Protein AF-A0A842VV27-F1 (afdb_monomer)

Solvent-accessible surface area (backbone atoms only — not comparable to full-atom values): 2785 Å² total; per-residue (Å²): 89,83,42,79,76,44,80,46,72,42,67,38,91,86,78,71,40,83,25,57,24,35,34,34,33,31,70,73,77,75,43,64,32,37,43,37,46,36,98,88,82,47,70,51,75,49,114

pLDDT: mean 84.12, std 4.6, range [74.38, 90.75]

Radius of gyration: 11.37 Å; Cα contacts (8 Å, |Δi|>4): 97; chains: 1; bounding box: 31×15×22 Å

Structure (mmCIF, N/CA/C/O backbone):
data_AF-A0A842VV27-F1
#
_entry.id   AF-A0A842VV27-F1
#
loop_
_atom_site.group_PDB
_atom_site.id
_atom_site.type_symbol
_atom_site.label_atom_id
_atom_site.label_alt_id
_atom_site.label_comp_id
_atom_site.label_asym_id
_atom_site.label_entity_id
_atom_si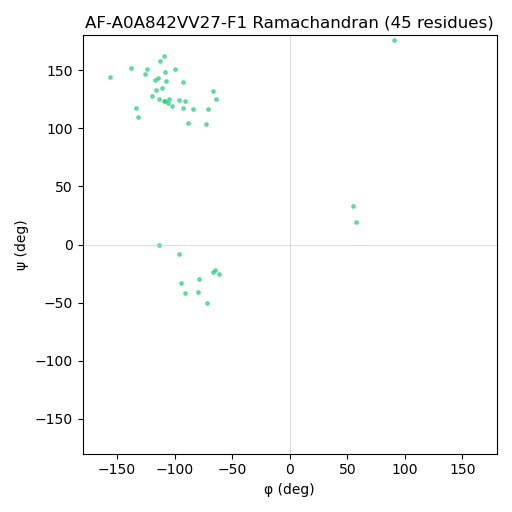te.label_seq_id
_atom_site.pdbx_PDB_ins_code
_atom_site.Cartn_x
_atom_site.Cartn_y
_atom_site.Cartn_z
_atom_site.occupancy
_atom_site.B_iso_or_equiv
_atom_site.auth_seq_id
_atom_site.auth_comp_id
_atom_site.auth_asym_id
_atom_site.auth_atom_id
_atom_site.pdbx_PDB_model_num
ATOM 1 N N . MET A 1 1 ? 18.228 -3.451 -6.625 1.00 80.06 1 MET A N 1
ATOM 2 C CA . MET A 1 1 ? 18.541 -3.089 -5.217 1.00 80.06 1 MET A CA 1
ATOM 3 C C . MET A 1 1 ? 17.361 -2.278 -4.704 1.00 80.06 1 MET A C 1
ATOM 5 O O . MET A 1 1 ? 17.029 -1.291 -5.347 1.00 80.06 1 MET A O 1
ATOM 9 N N . GLU A 1 2 ? 16.688 -2.725 -3.643 1.00 83.62 2 GLU A N 1
ATOM 10 C CA . GLU A 1 2 ? 15.453 -2.097 -3.147 1.00 83.62 2 GLU A CA 1
ATOM 11 C C . GLU A 1 2 ? 15.784 -1.057 -2.067 1.00 83.62 2 GLU A C 1
ATOM 13 O O . GLU A 1 2 ? 16.327 -1.397 -1.014 1.00 83.62 2 GLU A O 1
ATOM 18 N N . GLU A 1 3 ? 15.460 0.212 -2.312 1.00 88.75 3 GLU A N 1
ATOM 19 C CA . GLU A 1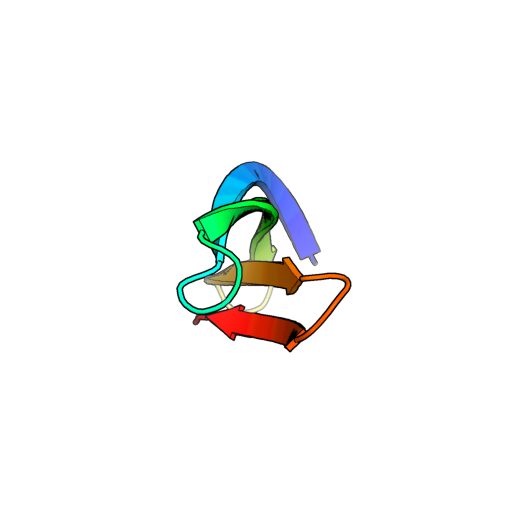 3 ? 15.665 1.301 -1.354 1.00 88.75 3 GLU A CA 1
ATOM 20 C C . GLU A 1 3 ? 14.335 1.866 -0.868 1.00 88.75 3 GLU A C 1
ATOM 22 O O . GLU A 1 3 ? 13.485 2.298 -1.646 1.00 88.75 3 GLU A O 1
ATOM 27 N N . LEU A 1 4 ? 14.153 1.892 0.454 1.00 87.69 4 LEU A N 1
ATOM 28 C CA . LEU A 1 4 ? 13.001 2.544 1.060 1.00 87.69 4 LEU A CA 1
ATOM 29 C C . LEU A 1 4 ? 13.174 4.064 0.953 1.00 87.69 4 LEU A C 1
ATOM 31 O O . LEU A 1 4 ? 13.902 4.664 1.740 1.00 87.69 4 LEU A O 1
ATOM 35 N N . ILE A 1 5 ? 12.456 4.682 0.018 1.00 89.44 5 ILE A N 1
ATOM 36 C CA . ILE A 1 5 ? 12.486 6.132 -0.195 1.00 89.44 5 ILE A CA 1
ATOM 37 C C . ILE A 1 5 ? 11.773 6.854 0.944 1.00 89.44 5 ILE A C 1
ATOM 39 O O . ILE A 1 5 ? 12.281 7.814 1.521 1.00 89.44 5 ILE A O 1
ATOM 43 N N . ARG A 1 6 ? 10.554 6.409 1.260 1.00 87.00 6 ARG A N 1
ATOM 44 C CA . ARG A 1 6 ? 9.686 7.092 2.218 1.00 87.00 6 ARG A CA 1
ATOM 45 C C . ARG A 1 6 ? 8.670 6.134 2.817 1.00 87.00 6 ARG A C 1
ATOM 47 O O . ARG A 1 6 ? 8.105 5.291 2.132 1.00 87.00 6 ARG A O 1
ATOM 54 N N . LYS A 1 7 ? 8.365 6.335 4.097 1.00 88.94 7 LYS A N 1
ATOM 55 C CA . LYS A 1 7 ? 7.158 5.784 4.720 1.00 88.94 7 LYS A CA 1
ATOM 56 C C . LYS A 1 7 ? 6.042 6.815 4.590 1.00 88.94 7 LYS A C 1
ATOM 58 O O . LYS A 1 7 ? 6.203 7.972 4.980 1.00 88.94 7 LYS A O 1
ATOM 63 N N . THR A 1 8 ? 4.940 6.418 3.987 1.00 85.25 8 THR A N 1
ATOM 64 C CA . THR A 1 8 ? 3.695 7.180 3.943 1.00 85.25 8 THR A CA 1
ATOM 65 C C . THR A 1 8 ? 2.672 6.48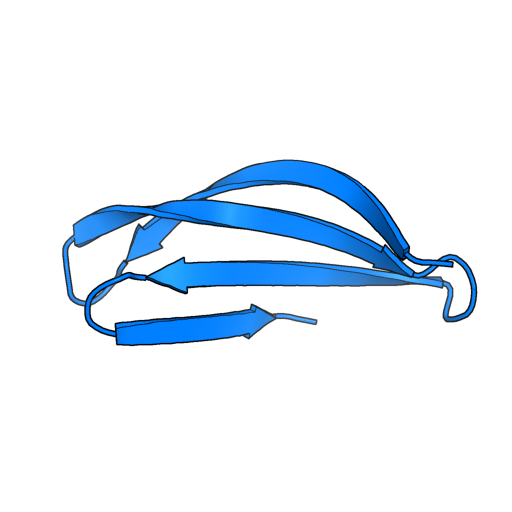4 4.826 1.00 85.25 8 THR A C 1
ATOM 67 O O . THR A 1 8 ? 2.831 5.330 5.207 1.00 85.25 8 THR A O 1
ATOM 70 N N . THR A 1 9 ? 1.619 7.185 5.201 1.00 86.62 9 THR A N 1
ATOM 71 C CA . THR A 1 9 ? 0.413 6.542 5.709 1.00 86.62 9 THR A CA 1
ATOM 72 C C . THR A 1 9 ? -0.665 6.739 4.662 1.00 86.62 9 THR A C 1
ATOM 74 O O . THR A 1 9 ? -0.774 7.810 4.064 1.00 86.62 9 THR A O 1
ATOM 77 N N . SER A 1 10 ? -1.400 5.677 4.365 1.00 82.25 10 SER A N 1
ATOM 78 C CA . SER A 1 10 ? -2.548 5.716 3.464 1.00 82.25 10 SER A CA 1
ATOM 79 C C . SER A 1 10 ? -3.805 5.447 4.273 1.00 82.25 10 SER A C 1
ATOM 81 O O . SER A 1 10 ? -3.723 4.899 5.363 1.00 82.25 10 SER A O 1
ATOM 83 N N . ILE A 1 11 ? -4.966 5.857 3.785 1.00 83.62 11 ILE A N 1
ATOM 84 C CA . ILE A 1 11 ? -6.229 5.545 4.455 1.00 83.62 11 ILE A CA 1
ATOM 85 C C . ILE A 1 11 ? -6.800 4.299 3.786 1.00 83.62 11 ILE A C 1
ATOM 87 O O . ILE A 1 11 ? -6.958 4.284 2.565 1.00 83.62 11 ILE A O 1
ATOM 91 N N . CYS A 1 12 ? -7.073 3.250 4.568 1.00 82.94 12 CYS A N 1
ATOM 92 C CA . CYS A 1 12 ? -7.743 2.059 4.046 1.00 82.94 12 CYS A CA 1
ATOM 93 C C . CYS A 1 12 ? -9.156 2.461 3.587 1.00 82.94 12 CYS A C 1
ATOM 95 O O . CYS A 1 12 ? -9.895 3.010 4.400 1.00 82.94 12 CYS A O 1
ATOM 97 N N . PRO A 1 13 ? -9.565 2.201 2.334 1.00 78.00 13 PRO A N 1
ATOM 98 C CA . PRO A 1 13 ? -10.898 2.576 1.856 1.00 78.00 13 PRO A CA 1
ATOM 99 C C . PRO A 1 13 ? -12.019 1.791 2.554 1.00 78.00 13 PRO A C 1
ATOM 101 O O . PRO A 1 13 ? -13.135 2.288 2.646 1.00 78.00 13 PRO A O 1
ATOM 104 N N . GLU A 1 14 ? -11.715 0.604 3.090 1.00 81.69 14 GLU A N 1
ATOM 105 C CA . GLU A 1 14 ? -12.675 -0.220 3.837 1.00 81.69 14 GLU A CA 1
ATOM 106 C C . GLU A 1 14 ? -12.666 0.072 5.347 1.00 81.69 14 GLU A C 1
ATOM 108 O O . GLU A 1 14 ? -13.722 0.181 5.962 1.00 81.69 14 GLU A O 1
ATOM 113 N N . CYS A 1 15 ? -11.487 0.250 5.960 1.00 82.38 15 CYS A N 1
ATOM 114 C CA . CYS A 1 15 ? -11.399 0.585 7.390 1.00 82.38 15 CYS A CA 1
ATOM 115 C C . CYS A 1 15 ? -11.672 2.064 7.689 1.00 82.38 15 CYS A C 1
ATOM 117 O O . CYS A 1 15 ? -12.058 2.389 8.805 1.00 82.38 15 CYS A O 1
ATOM 119 N N . LEU A 1 16 ? -11.363 2.957 6.742 1.00 81.75 16 LEU A N 1
ATOM 120 C CA . LEU A 1 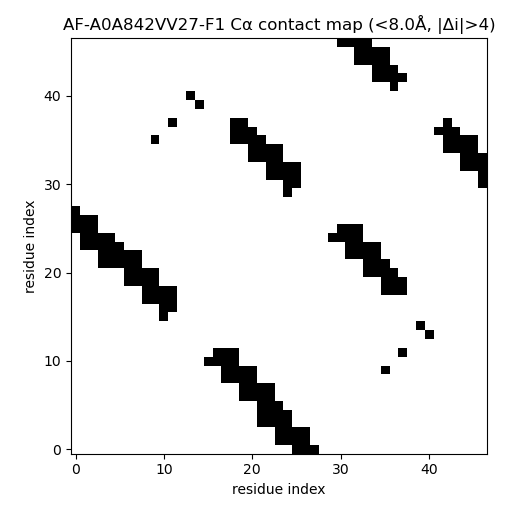16 ? -11.184 4.402 6.956 1.00 81.75 16 LEU A CA 1
ATOM 121 C C . LEU A 1 16 ? -10.095 4.746 7.995 1.00 81.75 16 LEU A C 1
ATOM 123 O O . LEU A 1 16 ? -10.036 5.861 8.507 1.00 81.75 16 LEU A O 1
ATOM 127 N N . GLU A 1 17 ? -9.198 3.801 8.279 1.00 82.50 17 GLU A N 1
ATOM 128 C CA . GLU A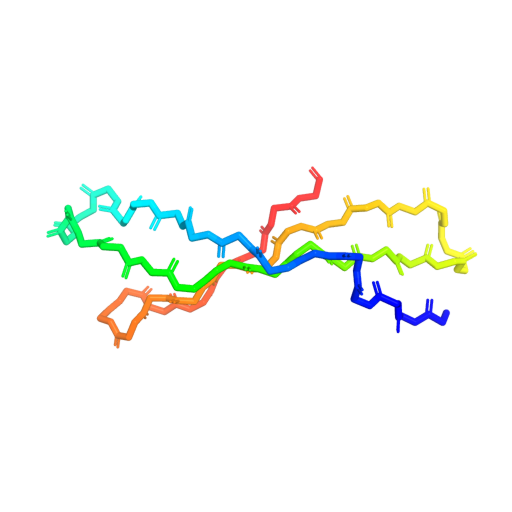 1 17 ? -8.102 3.943 9.242 1.00 82.50 17 GLU A CA 1
ATOM 129 C C . GLU A 1 17 ? -6.776 4.250 8.533 1.00 82.50 17 GLU A C 1
ATOM 131 O O . GLU A 1 17 ? -6.555 3.844 7.386 1.00 82.50 17 GLU A O 1
ATOM 136 N N . GLN A 1 18 ? -5.875 4.957 9.224 1.00 83.19 18 GLN A N 1
ATOM 137 C CA . GLN A 1 18 ? -4.520 5.198 8.734 1.00 83.19 18 GLN A CA 1
ATOM 138 C C . GLN A 1 18 ? -3.703 3.908 8.791 1.00 83.19 18 GLN A C 1
ATOM 140 O O . GLN A 1 18 ? -3.412 3.389 9.865 1.00 83.19 18 GLN A O 1
ATOM 145 N N . ILE A 1 19 ? -3.285 3.433 7.626 1.00 88.06 19 ILE A N 1
ATOM 146 C CA . ILE A 1 19 ? -2.429 2.269 7.456 1.00 88.06 19 ILE A CA 1
ATOM 147 C C . ILE A 1 19 ? -1.021 2.653 7.008 1.00 88.06 19 ILE A C 1
ATOM 149 O O . ILE A 1 19 ? -0.838 3.642 6.288 1.00 88.06 19 ILE A O 1
ATOM 153 N N . PRO A 1 20 ? 0.000 1.878 7.400 1.00 86.56 20 PRO A N 1
ATOM 154 C CA . PRO A 1 20 ? 1.358 2.087 6.933 1.00 86.56 20 PRO A CA 1
ATOM 155 C C . PRO A 1 20 ? 1.474 1.795 5.430 1.00 86.56 20 PRO A C 1
ATOM 157 O O . PRO A 1 20 ? 1.052 0.754 4.930 1.00 86.56 20 PRO A O 1
ATOM 160 N N . ALA A 1 21 ? 2.108 2.718 4.717 1.00 88.69 21 ALA A N 1
ATOM 161 C CA . ALA A 1 21 ? 2.509 2.587 3.327 1.00 88.69 21 ALA A CA 1
ATOM 162 C C . ALA A 1 21 ? 4.013 2.877 3.188 1.00 88.69 21 ALA A C 1
ATOM 164 O O . ALA A 1 21 ? 4.622 3.639 3.942 1.00 88.69 21 ALA A O 1
ATOM 165 N N . ARG A 1 22 ? 4.667 2.202 2.253 1.00 88.75 22 ARG A N 1
ATOM 166 C CA . ARG A 1 22 ? 6.115 2.242 2.055 1.00 88.75 22 ARG A CA 1
ATOM 167 C C . ARG A 1 22 ? 6.388 2.434 0.578 1.00 88.75 22 ARG A C 1
ATOM 169 O O . ARG A 1 22 ? 6.026 1.587 -0.223 1.00 88.75 22 ARG A O 1
ATOM 176 N N . VAL A 1 23 ? 7.016 3.548 0.238 1.00 89.06 23 VAL A N 1
ATOM 177 C CA . VAL A 1 23 ? 7.519 3.825 -1.104 1.00 89.06 23 VAL A CA 1
ATOM 178 C C . VAL A 1 23 ? 8.888 3.170 -1.211 1.00 89.06 23 VAL A C 1
ATOM 180 O O . VAL A 1 23 ? 9.806 3.536 -0.469 1.00 89.06 23 VAL A O 1
ATOM 183 N N . ILE A 1 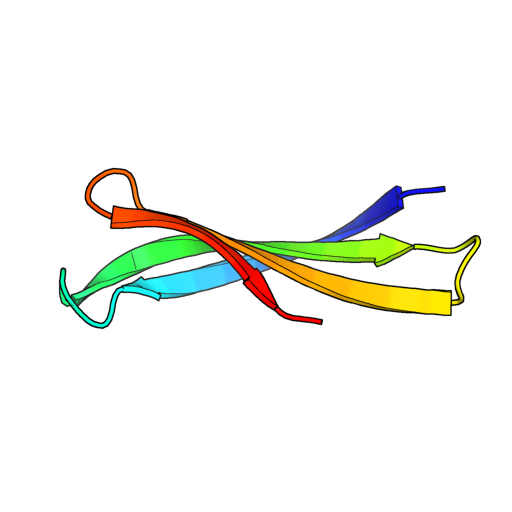24 ? 9.006 2.197 -2.101 1.00 90.75 24 ILE A N 1
ATOM 184 C CA . ILE A 1 24 ? 10.232 1.459 -2.369 1.00 90.75 24 ILE A CA 1
ATOM 185 C C . ILE A 1 24 ? 10.638 1.765 -3.808 1.00 90.75 24 ILE A C 1
ATOM 187 O O . ILE A 1 24 ? 9.812 1.774 -4.715 1.00 90.75 24 ILE A O 1
ATOM 191 N N . TYR A 1 25 ? 11.910 2.075 -4.002 1.00 90.75 25 TYR A N 1
ATOM 192 C CA . TYR A 1 25 ? 12.490 2.297 -5.314 1.00 90.75 25 TYR A CA 1
ATOM 193 C C . TYR A 1 25 ? 13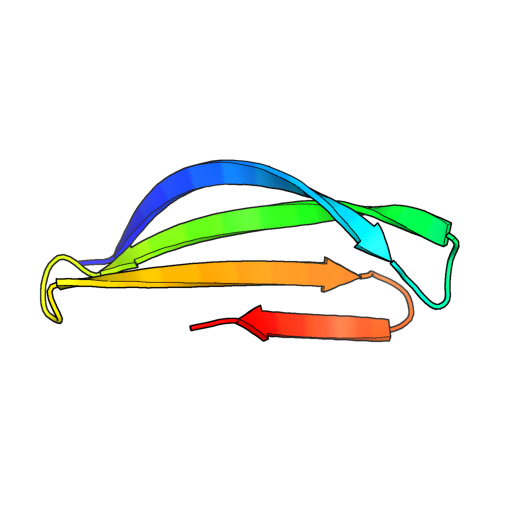.414 1.138 -5.646 1.00 90.75 25 TYR A C 1
ATOM 195 O O . TYR A 1 25 ? 14.340 0.829 -4.890 1.00 90.75 25 TYR A O 1
ATOM 203 N N . ASP A 1 26 ? 13.141 0.492 -6.771 1.00 90.31 26 ASP A N 1
ATOM 204 C CA . ASP A 1 26 ? 14.002 -0.531 -7.329 1.00 90.31 26 ASP A CA 1
ATOM 205 C C . ASP A 1 26 ? 15.028 0.138 -8.247 1.00 90.31 26 ASP A C 1
ATOM 207 O O . ASP A 1 26 ? 14.710 0.531 -9.368 1.00 90.31 26 ASP A O 1
ATOM 211 N N . LYS A 1 27 ? 16.277 0.252 -7.781 1.00 85.81 27 LYS A N 1
ATOM 212 C CA . LYS A 1 27 ? 17.392 0.787 -8.586 1.00 85.81 27 LYS A CA 1
ATOM 213 C C . LYS A 1 27 ? 17.748 -0.072 -9.798 1.00 85.81 27 LYS A C 1
ATOM 215 O O . LYS A 1 27 ? 18.426 0.411 -10.693 1.00 85.81 27 LYS A O 1
ATOM 220 N N . ASP A 1 28 ? 17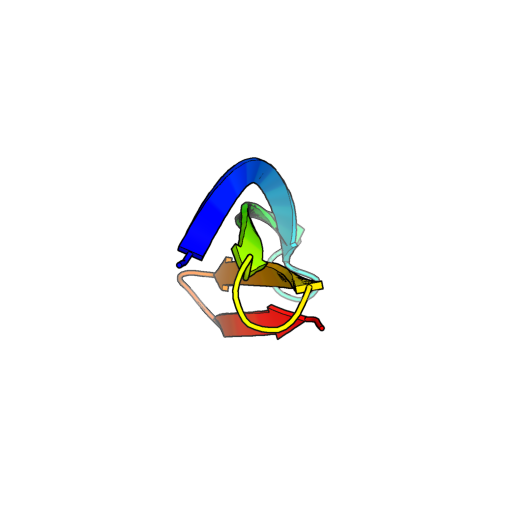.383 -1.351 -9.785 1.00 87.56 28 ASP A N 1
ATOM 221 C CA . ASP A 1 28 ? 17.721 -2.291 -10.858 1.00 87.56 28 ASP A CA 1
ATOM 222 C C . ASP A 1 28 ? 16.771 -2.108 -12.043 1.00 87.56 28 ASP A C 1
ATOM 224 O O . ASP A 1 28 ? 17.179 -2.094 -13.201 1.00 87.56 28 ASP A O 1
ATOM 228 N N . LYS A 1 29 ? 15.490 -1.913 -11.725 1.00 84.81 29 LYS A N 1
ATOM 229 C CA . LYS A 1 29 ? 14.416 -1.720 -12.702 1.00 84.81 29 LYS A CA 1
ATOM 230 C C . LYS A 1 29 ? 14.088 -0.250 -12.973 1.00 84.81 29 LYS A C 1
ATOM 232 O O . LYS A 1 29 ? 13.302 0.015 -13.874 1.00 84.81 29 LYS A O 1
ATOM 237 N N . ASP A 1 30 ? 14.670 0.672 -12.206 1.00 85.56 30 ASP A N 1
ATOM 238 C CA . ASP A 1 30 ? 14.374 2.111 -12.220 1.00 85.56 30 ASP A CA 1
ATOM 239 C C . ASP A 1 30 ? 12.879 2.422 -12.000 1.00 85.56 30 ASP A C 1
ATOM 241 O O . ASP A 1 30 ? 12.333 3.381 -12.538 1.00 85.56 30 ASP A O 1
ATOM 245 N N . ILE A 1 31 ? 12.188 1.597 -11.203 1.00 87.75 31 ILE A N 1
ATOM 246 C CA . ILE A 1 31 ? 10.755 1.757 -10.909 1.00 87.75 31 ILE A CA 1
ATOM 247 C C . ILE A 1 31 ? 10.532 2.084 -9.438 1.00 87.75 31 ILE A C 1
ATOM 249 O O . ILE A 1 31 ? 11.203 1.561 -8.548 1.00 87.75 31 ILE A O 1
ATOM 253 N N . VAL A 1 32 ? 9.550 2.940 -9.173 1.00 88.25 32 VAL A N 1
ATOM 254 C CA . VAL A 1 32 ? 9.079 3.242 -7.821 1.00 88.25 32 VAL A CA 1
ATOM 255 C C . VAL A 1 32 ? 7.753 2.532 -7.629 1.00 88.25 32 VAL A C 1
ATOM 257 O O . VAL A 1 32 ? 6.835 2.766 -8.399 1.00 88.25 32 VAL A O 1
ATOM 260 N N . TYR A 1 33 ? 7.638 1.722 -6.585 1.00 88.19 33 TYR A N 1
ATOM 261 C CA . TYR A 1 33 ? 6.389 1.079 -6.198 1.00 88.19 33 TYR A CA 1
ATOM 262 C C . TYR A 1 33 ? 6.047 1.418 -4.751 1.00 88.19 33 TYR A C 1
ATOM 264 O O . TYR A 1 33 ? 6.900 1.703 -3.906 1.00 88.19 33 TYR A O 1
ATOM 272 N N . ILE A 1 34 ? 4.759 1.427 -4.451 1.00 87.88 34 ILE A N 1
ATOM 273 C CA . ILE A 1 34 ? 4.218 1.662 -3.123 1.00 87.88 34 ILE A CA 1
ATOM 274 C C . ILE A 1 34 ? 3.665 0.353 -2.592 1.00 87.88 34 ILE A C 1
ATOM 276 O O . ILE A 1 34 ? 2.755 -0.224 -3.165 1.00 87.88 34 ILE A O 1
ATOM 280 N N . ARG A 1 35 ? 4.145 -0.073 -1.429 1.00 86.00 35 ARG A N 1
ATOM 281 C CA . ARG A 1 35 ? 3.578 -1.192 -0.681 1.00 86.00 35 ARG A CA 1
ATOM 282 C C . ARG A 1 35 ? 2.744 -0.671 0.478 1.00 86.00 35 ARG A C 1
ATOM 284 O O . ARG A 1 35 ? 3.262 0.018 1.355 1.00 86.00 35 ARG A O 1
ATOM 291 N N . LYS A 1 36 ? 1.455 -0.982 0.487 1.00 86.94 36 LYS A N 1
ATOM 292 C CA . LYS A 1 36 ? 0.487 -0.609 1.525 1.00 86.94 36 LYS A CA 1
ATOM 293 C C . LYS A 1 36 ? 0.144 -1.871 2.317 1.00 86.94 36 LYS A C 1
ATOM 295 O O . LYS A 1 36 ? 0.042 -2.948 1.739 1.00 86.94 36 LYS A O 1
ATOM 300 N N . SER A 1 37 ? 0.005 -1.768 3.635 1.00 81.44 37 SER A N 1
ATOM 301 C CA . SER A 1 37 ? -0.271 -2.929 4.491 1.00 81.44 37 SER A CA 1
ATOM 302 C C . SER A 1 37 ? -1.418 -2.616 5.442 1.00 81.44 37 SER A C 1
ATOM 304 O O . SER A 1 37 ? -1.252 -1.806 6.351 1.00 81.44 37 SER A O 1
ATOM 306 N N . CYS A 1 38 ? -2.578 -3.243 5.233 1.00 82.38 38 CYS A N 1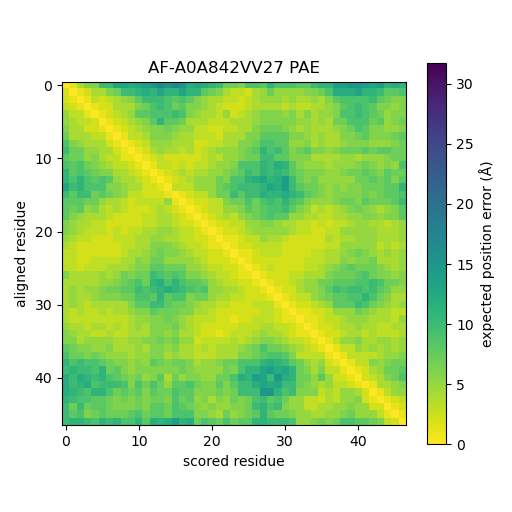
ATOM 307 C CA . CYS A 1 38 ? -3.748 -3.116 6.102 1.00 82.38 38 CYS A CA 1
ATOM 308 C C . CYS A 1 38 ? -3.893 -4.394 6.929 1.00 82.38 38 CYS A C 1
ATOM 310 O O . CYS A 1 38 ? -4.062 -5.473 6.372 1.00 82.38 38 CYS A O 1
ATOM 312 N N . GLU A 1 39 ? -3.883 -4.293 8.258 1.00 77.75 39 GLU A N 1
ATOM 313 C CA . GLU A 1 39 ? -3.966 -5.474 9.140 1.00 77.75 39 GLU A CA 1
ATOM 314 C C . GLU A 1 39 ? -5.266 -6.277 8.963 1.00 77.75 39 GLU A C 1
ATOM 316 O O . GLU A 1 39 ? -5.297 -7.473 9.230 1.00 77.75 39 GLU A O 1
ATOM 321 N N . LYS A 1 40 ? -6.338 -5.626 8.491 1.00 76.50 40 LYS A N 1
ATOM 322 C CA . LYS A 1 40 ? -7.650 -6.255 8.267 1.00 76.50 40 LYS A CA 1
ATOM 323 C C . LYS A 1 40 ? -7.870 -6.751 6.837 1.00 76.50 40 LYS A C 1
ATOM 325 O O . LYS A 1 40 ? -8.562 -7.743 6.653 1.00 76.50 40 LYS A O 1
ATOM 330 N N . HIS A 1 41 ? -7.303 -6.064 5.845 1.00 77.44 41 HIS A N 1
ATOM 331 C CA . HIS A 1 41 ? -7.600 -6.295 4.421 1.00 77.44 41 HIS A CA 1
ATOM 332 C C . HIS A 1 41 ? -6.405 -6.854 3.634 1.00 77.44 41 HIS A C 1
ATOM 334 O O . HIS A 1 41 ? -6.522 -7.131 2.446 1.00 77.44 41 HIS A O 1
ATOM 340 N N . GLY A 1 42 ? -5.267 -7.056 4.302 1.00 74.38 42 GLY A N 1
ATOM 341 C CA . GLY A 1 42 ? -4.037 -7.547 3.697 1.00 74.38 42 GLY A CA 1
ATOM 342 C C . GLY A 1 42 ? -3.134 -6.431 3.179 1.00 74.38 42 GLY A C 1
ATOM 343 O O . GLY A 1 42 ? -3.439 -5.235 3.250 1.00 74.38 42 GLY A O 1
ATOM 344 N N . ASP A 1 43 ? -1.968 -6.837 2.696 1.00 74.75 43 ASP A N 1
ATOM 345 C CA . ASP A 1 43 ? -1.021 -5.981 2.004 1.00 74.75 43 ASP A CA 1
ATOM 346 C C . ASP A 1 43 ? -1.223 -6.016 0.488 1.00 74.75 43 ASP A C 1
ATOM 348 O O . ASP A 1 43 ? -1.478 -7.061 -0.104 1.00 74.75 43 ASP A O 1
ATOM 352 N N . TRP A 1 44 ? -1.108 -4.845 -0.136 1.00 79.25 44 TRP A N 1
ATOM 353 C CA . TRP A 1 44 ? -1.142 -4.698 -1.583 1.00 79.25 44 TRP A CA 1
ATOM 354 C C . TRP A 1 44 ? -0.085 -3.704 -2.046 1.00 79.25 44 TRP A C 1
ATOM 356 O O . TRP A 1 44 ? 0.321 -2.789 -1.323 1.00 79.25 44 TRP A O 1
ATOM 366 N N . GLU A 1 45 ? 0.371 -3.901 -3.270 1.00 80.69 45 GLU A N 1
ATOM 367 C CA . GLU A 1 45 ? 1.401 -3.101 -3.911 1.00 80.69 45 GLU A CA 1
ATOM 368 C C . GLU A 1 45 ? 0.839 -2.386 -5.145 1.00 80.69 45 GLU A C 1
ATOM 370 O O . GLU A 1 45 ? -0.014 -2.911 -5.854 1.00 80.69 45 GLU A O 1
ATOM 375 N N . ASP A 1 46 ? 1.282 -1.148 -5.335 1.00 75.06 46 ASP A N 1
ATOM 376 C CA . ASP A 1 46 ? 0.914 -0.207 -6.395 1.00 75.06 46 ASP A CA 1
ATOM 377 C C . ASP A 1 46 ? 2.205 0.120 -7.162 1.00 75.06 46 ASP A C 1
ATOM 379 O O . ASP A 1 46 ? 3.199 0.470 -6.518 1.00 75.06 46 ASP A O 1
ATOM 383 N N . ILE A 1 47 ? 2.213 -0.016 -8.492 1.00 76.56 47 ILE A N 1
ATOM 384 C CA . ILE A 1 47 ? 3.382 0.203 -9.370 1.00 76.56 47 ILE A CA 1
ATOM 385 C C . ILE A 1 47 ? 3.218 1.480 -10.192 1.00 76.56 47 ILE A C 1
ATOM 387 O O . ILE A 1 47 ? 2.083 1.735 -10.656 1.00 76.56 47 ILE A O 1
#

Sequence (47 aa):
MEELIRKTTSICPECLEQIPARVIYDKDKDIVYIRKSCEKHGDWEDI

Foldseek 3Di:
DKDFPDWDWDQDPVVSDTWIKTWIADPVVRDIKIWTADPVPGIDIGD

Mean predicted aligned error: 5.39 Å

Nearest PDB structures (foldseek):
  4k15-assembly1_B-2  TM=5.079E-01  e=7.303E+00  Listeria monocytogenes EGD-e
  4bv9-assembly1_A  TM=4.108E-01  e=5.786E+00  Mus musculus
  4bv8-assembly1_A-2  TM=4.163E-01  e=7.741E+00  Mus musculus
  4k15-assembly1_C-2  TM=5.058E-01  e=9.771E+00  Listeria monocytogenes EGD-e

Secondary structure (DSSP, 8-state):
-EEEEEEEEEE-TTT-SEEEEEEEEETTTTEEEEEEEETTTEEEEE-